Protein AF-A0A955RD53-F1 (afdb_monomer)

Foldseek 3Di:
DDPVVVQVVVQVVQVVVVAAEDEEDPDAAADPCPPCLHVVVVPDPDDHHHDYDYDHDDPVPDDPPPDPPD

Sequence (70 aa):
MTFQDVILTLERYWGERGCVLLQPHDLMMGAGTFHPATVLRTLGPGAWNCAYAQPSRRPGDARYGDNPNR

Radius of gyration: 14.65 Å; Cα contacts (8 Å, |Δi|>4): 66; chains: 1; bounding box: 32×26×40 Å

Nearest PDB structures (foldseek):
  3rgl-assembly1_B  TM=9.938E-01  e=2.872E-06  Campylobacter jejuni
  5f5w-assembly1_A  TM=9.944E-01  e=5.663E-06  Aquifex aeolicus VF5
  7lu4-assembly1_A  TM=9.878E-01  e=9.750E-06  Thermanaerothrix daxensis
  7yse-assembly1_A  TM=9.902E-01  e=1.195E-05  Escherichia coli K-12
  7lu4-assembly1_B  TM=9.921E-01  e=1.568E-05  Thermanaerothrix daxensis

Solvent-accessible surface area (backbone atoms only — not comparable to full-atom values): 4497 Å² total; per-residue (Å²): 135,54,76,66,52,53,52,56,50,53,51,50,60,39,43,78,69,66,22,50,78,48,78,55,72,96,61,94,36,68,43,57,65,73,37,60,86,39,58,58,45,72,72,48,96,59,91,79,57,67,46,66,67,51,84,54,57,56,81,93,61,68,44,94,75,77,42,99,87,70

Secondary structure (DSSP, 8-state):
--HHHHHHHHHHHHHTTTPEE-PPPSS--SSGGGSHHHHTGGGSSS---EE-------GGG--TT-STT-

Structure (mmCIF, N/CA/C/O backbone):
data_AF-A0A955RD53-F1
#
_entry.id   AF-A0A955RD53-F1
#
loop_
_atom_site.group_PDB
_atom_site.id
_atom_site.type_symbol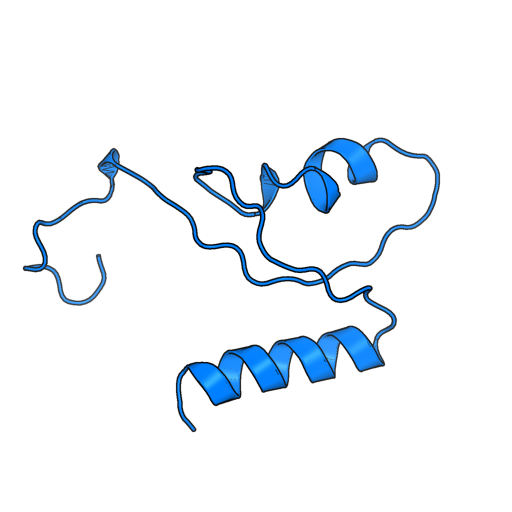
_atom_site.label_atom_id
_atom_site.label_alt_id
_atom_site.label_comp_id
_atom_site.label_asym_id
_atom_site.label_entity_id
_atom_site.label_seq_id
_atom_site.pdbx_PDB_ins_code
_atom_site.Cartn_x
_atom_site.Cartn_y
_atom_site.Cartn_z
_atom_site.occupancy
_atom_site.B_iso_or_equiv
_atom_site.auth_seq_id
_atom_site.auth_comp_id
_atom_site.auth_asym_id
_atom_site.auth_atom_id
_atom_site.pdbx_PDB_model_num
ATOM 1 N N . MET A 1 1 ? -7.478 -16.093 -13.124 1.00 87.00 1 MET A N 1
ATOM 2 C CA . MET A 1 1 ? -7.062 -15.097 -12.121 1.00 87.00 1 MET A CA 1
ATOM 3 C C . MET A 1 1 ? -6.078 -14.154 -12.786 1.00 87.00 1 MET A C 1
ATOM 5 O O . MET A 1 1 ? -5.034 -14.603 -13.241 1.00 87.00 1 MET A O 1
ATOM 9 N N . THR A 1 2 ? -6.454 -12.890 -12.919 1.00 98.44 2 THR A N 1
ATOM 10 C CA . THR A 1 2 ? -5.626 -11.788 -13.417 1.00 98.44 2 THR A CA 1
ATOM 11 C C . THR A 1 2 ? -4.870 -11.123 -12.262 1.00 98.44 2 THR A C 1
ATOM 13 O O . THR A 1 2 ? -5.159 -11.380 -11.093 1.00 98.44 2 THR A O 1
ATOM 16 N N . PHE A 1 3 ? -3.916 -10.237 -12.562 1.00 97.75 3 PHE A N 1
ATOM 17 C CA . PHE A 1 3 ? -3.246 -9.439 -11.526 1.00 97.75 3 PHE A CA 1
ATOM 18 C C . PHE A 1 3 ? -4.231 -8.530 -10.767 1.00 97.75 3 PHE A C 1
ATOM 20 O O . PHE A 1 3 ? -4.142 -8.392 -9.549 1.00 97.75 3 PHE A O 1
ATOM 27 N N . GLN A 1 4 ? -5.224 -7.980 -11.470 1.00 98.38 4 GLN A N 1
ATOM 28 C CA . GLN A 1 4 ? -6.306 -7.209 -10.860 1.00 98.38 4 GLN A CA 1
ATOM 29 C C . GLN A 1 4 ? -7.135 -8.070 -9.895 1.00 98.38 4 GLN A C 1
ATOM 31 O O . GL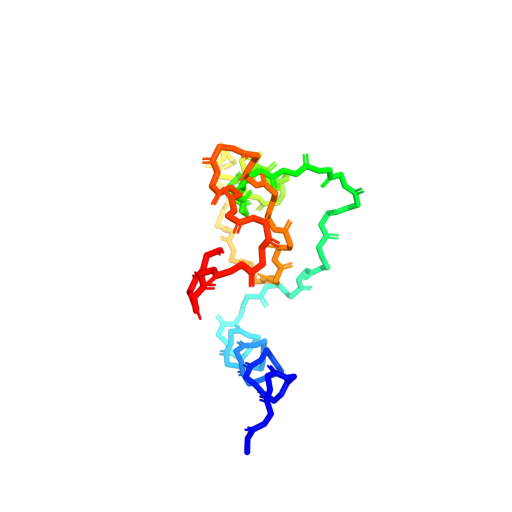N A 1 4 ? -7.444 -7.616 -8.795 1.00 98.38 4 GLN A O 1
ATOM 36 N N . ASP A 1 5 ? -7.436 -9.323 -10.256 1.00 98.50 5 ASP A N 1
ATOM 37 C CA . ASP A 1 5 ? -8.186 -10.234 -9.379 1.00 98.50 5 ASP A CA 1
ATOM 38 C C . ASP A 1 5 ? -7.443 -10.492 -8.060 1.00 98.50 5 ASP A C 1
ATOM 40 O O . ASP A 1 5 ? -8.079 -10.620 -7.012 1.00 98.50 5 ASP A O 1
ATOM 44 N N . VAL A 1 6 ? -6.105 -10.552 -8.094 1.00 98.56 6 VAL A N 1
ATOM 45 C CA . VAL A 1 6 ? -5.272 -10.713 -6.890 1.00 98.56 6 VAL A CA 1
ATOM 46 C C . VAL A 1 6 ? -5.418 -9.504 -5.968 1.00 98.56 6 VAL A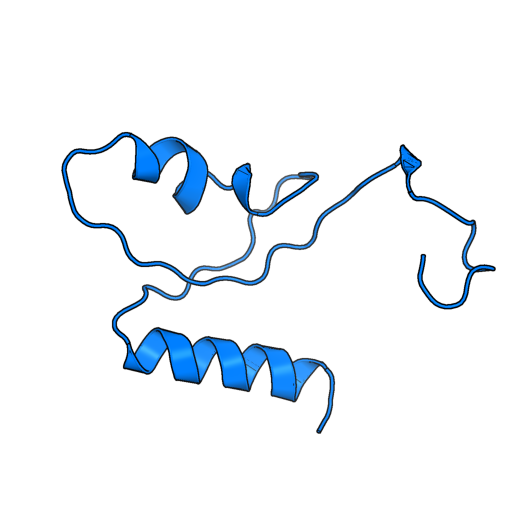 C 1
ATOM 48 O O . VAL A 1 6 ? -5.677 -9.685 -4.779 1.00 98.56 6 VAL A O 1
ATOM 51 N N . ILE A 1 7 ? -5.309 -8.284 -6.507 1.00 98.44 7 ILE A N 1
ATOM 52 C CA . ILE A 1 7 ? -5.468 -7.044 -5.728 1.00 98.44 7 ILE A CA 1
ATOM 53 C C . ILE A 1 7 ? -6.863 -6.998 -5.097 1.00 98.44 7 ILE A C 1
ATOM 55 O O . ILE A 1 7 ? -6.975 -6.897 -3.877 1.00 98.44 7 ILE A O 1
ATOM 59 N N . LEU A 1 8 ? -7.915 -7.184 -5.900 1.00 98.44 8 LEU A N 1
ATOM 60 C CA . LEU A 1 8 ? -9.305 -7.144 -5.430 1.00 98.44 8 LEU A CA 1
ATOM 61 C C . LEU A 1 8 ? -9.609 -8.237 -4.394 1.00 98.44 8 LEU A C 1
ATOM 63 O O . LEU A 1 8 ? -10.419 -8.044 -3.487 1.00 98.44 8 LEU A O 1
ATOM 67 N N . THR A 1 9 ? -8.966 -9.401 -4.508 1.00 98.62 9 THR A N 1
ATOM 68 C CA . THR A 1 9 ? -9.117 -10.487 -3.531 1.00 98.62 9 THR A CA 1
ATOM 69 C C . THR A 1 9 ? -8.457 -10.144 -2.200 1.00 98.62 9 THR A C 1
ATOM 71 O O . THR A 1 9 ? -9.055 -10.396 -1.154 1.00 98.62 9 THR A O 1
ATOM 74 N N . LEU A 1 10 ? -7.264 -9.542 -2.216 1.00 98.69 10 LEU A N 1
ATOM 75 C CA . LEU A 1 10 ? -6.576 -9.097 -1.002 1.00 98.69 10 LEU A CA 1
ATOM 76 C C . LEU A 1 10 ? -7.314 -7.942 -0.320 1.00 98.69 10 LEU A C 1
ATOM 78 O O . LEU A 1 10 ? -7.473 -7.960 0.899 1.00 98.69 10 LEU A O 1
ATOM 82 N N . GLU A 1 11 ? -7.804 -6.974 -1.094 1.00 98.62 11 GLU A N 1
ATOM 83 C CA . GLU A 1 11 ? -8.626 -5.873 -0.586 1.00 98.62 11 GLU A CA 1
ATOM 84 C C . GLU A 1 11 ? -9.884 -6.398 0.108 1.00 98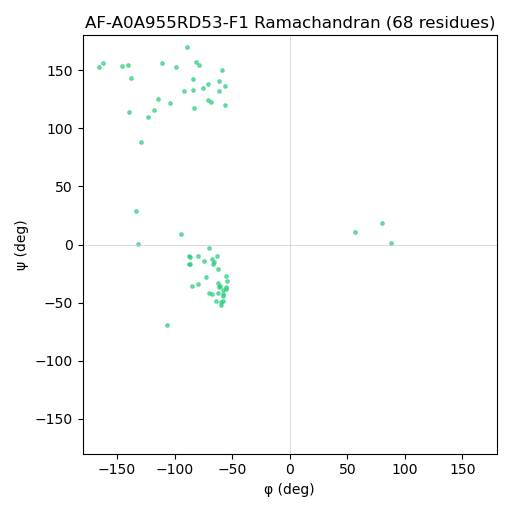.62 11 GLU A C 1
ATOM 86 O O . GLU A 1 11 ? -10.141 -6.046 1.258 1.00 98.62 11 GLU A O 1
ATOM 91 N N . ARG A 1 12 ? -10.621 -7.321 -0.525 1.00 98.62 12 ARG A N 1
ATOM 92 C CA . ARG A 1 12 ? -11.793 -7.953 0.098 1.00 98.62 12 ARG A CA 1
ATOM 93 C C . ARG A 1 12 ? -11.426 -8.703 1.381 1.00 98.62 12 ARG A C 1
ATOM 95 O O . ARG A 1 12 ? -12.043 -8.477 2.417 1.00 98.62 12 ARG A O 1
ATOM 102 N N . TYR A 1 13 ? -10.396 -9.547 1.333 1.00 98.75 13 TYR A N 1
ATOM 103 C CA . TYR A 1 13 ? -9.956 -10.356 2.473 1.00 98.75 13 TYR A CA 1
ATOM 104 C C . TYR A 1 13 ? -9.590 -9.512 3.704 1.00 98.75 13 TYR A C 1
ATOM 106 O O . TYR A 1 13 ? -9.926 -9.881 4.834 1.00 98.75 13 TYR A O 1
ATOM 114 N N . TRP A 1 14 ? -8.885 -8.393 3.503 1.00 98.81 14 TRP A N 1
ATOM 115 C CA . TRP A 1 14 ? -8.496 -7.493 4.591 1.00 98.81 14 TRP A CA 1
ATOM 116 C C . TRP A 1 14 ? -9.635 -6.570 5.022 1.00 98.81 14 TRP A C 1
ATOM 118 O O . TRP A 1 14 ? -9.775 -6.308 6.217 1.00 98.81 14 TRP A O 1
ATOM 128 N N . GLY A 1 15 ? -10.493 -6.143 4.093 1.00 98.62 15 GLY A N 1
ATOM 129 C CA . GLY A 1 15 ? -11.718 -5.408 4.411 1.00 98.62 15 GLY A CA 1
ATOM 130 C C . GLY A 1 15 ? -12.636 -6.202 5.347 1.00 98.62 15 GLY A C 1
ATOM 131 O O . GLY A 1 15 ? -13.081 -5.679 6.365 1.00 98.62 15 GLY A O 1
ATOM 132 N N . GLU A 1 16 ? -12.819 -7.501 5.088 1.00 98.69 16 GLU A N 1
ATOM 133 C CA . GLU A 1 16 ? -13.567 -8.425 5.962 1.00 98.69 16 GLU A CA 1
ATOM 134 C C . GLU A 1 16 ? -12.937 -8.594 7.358 1.00 98.69 16 GLU A C 1
ATOM 136 O O . GLU A 1 16 ? -13.617 -8.979 8.307 1.00 98.69 16 GLU A O 1
ATOM 141 N N . ARG A 1 17 ? -11.643 -8.281 7.514 1.00 98.44 17 ARG A N 1
ATOM 142 C CA . ARG A 1 17 ? -10.904 -8.320 8.792 1.00 98.44 17 ARG A CA 1
ATOM 143 C C . ARG A 1 17 ? -10.862 -6.974 9.512 1.00 98.44 17 ARG A C 1
ATOM 145 O O . ARG A 1 17 ? -10.143 -6.830 10.497 1.00 98.44 17 ARG A O 1
ATOM 152 N N . GLY A 1 18 ? -11.628 -5.994 9.037 1.00 98.00 18 GLY A N 1
ATOM 153 C CA . GLY A 1 18 ? -11.719 -4.674 9.656 1.00 98.00 18 GLY A CA 1
ATOM 154 C C . GLY A 1 18 ? -10.557 -3.743 9.310 1.00 98.00 18 GLY A C 1
ATOM 155 O O . GLY A 1 18 ? -10.343 -2.758 10.018 1.00 98.00 18 GLY A O 1
ATOM 156 N N . CYS A 1 19 ? -9.798 -4.021 8.244 1.00 98.56 19 CYS A N 1
ATOM 157 C CA . CYS A 1 19 ? -8.849 -3.051 7.709 1.00 98.56 19 CYS A CA 1
ATOM 158 C C . CYS A 1 19 ? -9.584 -1.955 6.932 1.00 98.56 19 CYS A C 1
ATOM 160 O O . CYS A 1 19 ? -10.412 -2.236 6.067 1.00 98.56 19 CYS A O 1
ATOM 162 N N . VAL A 1 20 ? -9.205 -0.700 7.166 1.00 98.06 20 VAL A N 1
ATOM 163 C CA . VAL A 1 20 ? -9.574 0.404 6.275 1.00 98.06 20 VAL A CA 1
ATOM 164 C C . VAL A 1 20 ? -8.831 0.227 4.949 1.00 98.06 20 VAL A C 1
ATOM 166 O O . VAL A 1 20 ? -7.600 0.155 4.937 1.00 98.06 20 VAL A O 1
ATOM 169 N N . LEU A 1 21 ? -9.570 0.155 3.841 1.00 98.44 21 LEU A N 1
ATOM 170 C CA . LEU A 1 21 ? -8.997 0.067 2.498 1.00 98.44 21 LEU A CA 1
ATOM 171 C C . LEU A 1 21 ? -8.639 1.465 1.999 1.00 98.44 21 LEU A C 1
ATOM 173 O O . LEU A 1 21 ? -9.511 2.326 1.878 1.00 98.44 21 LEU A O 1
ATOM 177 N N . LEU A 1 22 ? -7.354 1.699 1.745 1.00 98.12 22 LEU A N 1
ATOM 178 C CA . LEU A 1 22 ? -6.840 3.000 1.323 1.00 98.12 22 LEU A CA 1
ATOM 179 C C . LEU A 1 22 ? -6.372 2.968 -0.127 1.00 98.12 22 LEU A C 1
ATOM 181 O O . LEU A 1 22 ? -6.010 1.925 -0.668 1.00 98.12 22 LEU A O 1
ATOM 185 N N . GLN A 1 23 ? -6.366 4.147 -0.737 1.00 97.69 23 GLN A N 1
ATOM 186 C CA . GLN A 1 23 ? -5.784 4.349 -2.056 1.00 97.69 23 GLN A CA 1
ATOM 187 C C . GLN A 1 23 ? -4.261 4.516 -1.954 1.00 97.69 23 GLN A C 1
ATOM 189 O O . GLN A 1 23 ? -3.766 4.911 -0.895 1.00 97.69 23 GLN A O 1
ATOM 194 N N . PRO A 1 24 ? -3.516 4.246 -3.039 1.00 97.44 24 PRO A N 1
ATOM 195 C CA . PRO A 1 24 ? -2.095 4.548 -3.089 1.00 97.44 24 PRO A CA 1
ATOM 196 C C . PRO A 1 24 ? -1.817 6.036 -2.865 1.00 97.44 24 PRO A C 1
ATOM 198 O O . PRO A 1 24 ? -2.595 6.893 -3.289 1.00 97.44 24 PRO A O 1
ATOM 201 N N . HIS A 1 25 ? -0.657 6.349 -2.292 1.00 96.50 25 HIS A N 1
ATOM 202 C CA . HIS A 1 25 ? -0.193 7.730 -2.242 1.00 96.50 25 HIS A CA 1
ATOM 203 C C . HIS A 1 25 ? 0.229 8.202 -3.635 1.00 96.50 25 HIS A C 1
ATOM 205 O O . HIS A 1 25 ? 0.935 7.493 -4.356 1.00 96.50 25 HIS A O 1
ATOM 211 N N . ASP A 1 26 ? -0.139 9.433 -3.970 1.00 95.38 26 ASP A N 1
ATOM 212 C CA . ASP A 1 26 ? 0.231 10.151 -5.195 1.00 95.38 26 ASP A CA 1
ATOM 213 C C . ASP A 1 26 ? 1.712 10.584 -5.280 1.00 95.38 26 ASP A C 1
ATOM 215 O O . ASP A 1 26 ? 2.148 11.090 -6.314 1.00 95.38 26 ASP A O 1
ATOM 219 N N . LEU A 1 27 ? 2.517 10.344 -4.239 1.00 95.81 27 LEU A N 1
ATOM 220 C CA . LEU A 1 27 ? 3.951 10.644 -4.224 1.00 95.81 27 LEU A CA 1
ATOM 221 C C . LEU A 1 27 ? 4.815 9.411 -4.525 1.00 95.81 27 LEU A C 1
ATOM 223 O O . LEU A 1 27 ? 4.457 8.268 -4.242 1.00 95.81 27 LEU A O 1
ATOM 227 N N . MET A 1 28 ? 6.008 9.645 -5.082 1.00 94.56 28 MET A N 1
ATOM 228 C CA . MET A 1 28 ? 6.990 8.583 -5.321 1.00 94.56 28 MET A CA 1
ATOM 229 C C . MET A 1 28 ? 7.589 8.089 -4.001 1.00 94.56 28 MET A C 1
ATOM 231 O O . MET A 1 28 ? 8.186 8.864 -3.259 1.00 94.56 28 MET A O 1
ATOM 235 N N . MET A 1 29 ? 7.498 6.785 -3.740 1.00 96.56 29 MET A N 1
ATOM 236 C CA . MET A 1 29 ? 8.079 6.160 -2.548 1.00 96.56 29 MET A CA 1
ATOM 237 C C . MET A 1 29 ? 8.589 4.748 -2.852 1.00 96.56 29 MET A C 1
ATOM 239 O O . MET A 1 29 ? 8.116 4.094 -3.778 1.00 96.56 29 MET A O 1
ATOM 243 N N . GLY A 1 30 ? 9.583 4.281 -2.089 1.00 97.56 30 GLY A N 1
ATOM 244 C CA . GLY A 1 30 ? 10.246 2.987 -2.323 1.00 97.56 30 GLY A CA 1
ATOM 245 C C . GLY A 1 30 ? 9.568 1.777 -1.675 1.00 97.56 30 GLY A C 1
ATOM 246 O O . GLY A 1 30 ? 9.940 0.634 -1.961 1.00 97.56 30 GLY A O 1
ATOM 247 N N . ALA A 1 31 ? 8.600 2.014 -0.791 1.00 98.38 31 ALA A N 1
ATOM 248 C CA . ALA A 1 31 ? 7.828 0.993 -0.094 1.00 98.38 31 ALA A CA 1
ATOM 249 C C . ALA A 1 31 ? 6.543 1.600 0.489 1.00 98.38 31 ALA A C 1
ATOM 251 O O . ALA A 1 31 ? 6.523 2.786 0.823 1.00 98.38 31 ALA A O 1
ATOM 252 N N . GLY A 1 32 ? 5.524 0.762 0.716 1.00 97.75 32 GLY A N 1
ATOM 253 C CA . GLY A 1 32 ? 4.313 1.137 1.461 1.00 97.75 32 GLY A CA 1
ATOM 254 C C . GLY A 1 32 ? 4.600 1.695 2.857 1.00 97.75 32 GLY A C 1
ATOM 255 O O . GLY A 1 32 ? 3.879 2.561 3.326 1.00 97.75 32 GLY A O 1
ATOM 256 N N . THR A 1 33 ? 5.717 1.316 3.484 1.00 98.06 33 THR A N 1
ATOM 257 C CA . THR A 1 33 ? 6.123 1.834 4.799 1.00 98.06 33 THR A CA 1
ATOM 258 C C . THR A 1 33 ? 6.202 3.364 4.858 1.00 98.06 33 THR A C 1
ATOM 260 O O . THR A 1 33 ? 5.921 3.934 5.906 1.00 98.06 33 THR A O 1
ATOM 263 N N . PHE A 1 34 ? 6.534 4.039 3.750 1.00 97.62 34 PHE A N 1
ATOM 264 C CA . PHE A 1 34 ? 6.601 5.506 3.680 1.00 97.62 34 PHE A CA 1
ATOM 265 C C . PHE A 1 34 ? 5.233 6.187 3.530 1.00 97.62 34 PHE A C 1
ATOM 267 O O . PHE A 1 34 ? 5.145 7.408 3.649 1.00 97.62 34 PHE A O 1
ATOM 274 N N . HIS A 1 35 ? 4.166 5.426 3.283 1.00 97.94 35 HIS A N 1
ATOM 275 C CA . HIS A 1 35 ? 2.812 5.955 3.225 1.00 97.94 35 HIS A CA 1
ATOM 276 C C . HIS A 1 35 ? 2.443 6.563 4.597 1.00 97.94 35 HIS A C 1
ATOM 278 O O . HIS A 1 35 ? 2.633 5.892 5.615 1.00 97.94 35 HIS A O 1
ATOM 284 N N . PRO A 1 36 ? 1.879 7.785 4.685 1.00 96.62 36 PRO A N 1
ATOM 285 C CA . PRO A 1 36 ? 1.490 8.423 5.946 1.00 96.62 36 PRO A CA 1
ATOM 286 C C . PRO A 1 36 ? 0.549 7.565 6.790 1.00 96.62 36 PRO A C 1
ATOM 288 O O . PRO A 1 36 ? 0.685 7.495 8.010 1.00 96.62 36 PRO A O 1
ATOM 291 N N . ALA A 1 37 ? -0.360 6.840 6.129 1.00 96.88 37 ALA A N 1
ATOM 292 C CA . ALA A 1 37 ? -1.226 5.859 6.784 1.00 96.88 37 ALA A CA 1
ATOM 293 C C . ALA A 1 37 ? -0.480 4.677 7.429 1.00 96.88 37 ALA A C 1
ATOM 295 O O . ALA A 1 37 ? -1.094 3.924 8.171 1.00 96.88 37 ALA A O 1
ATOM 296 N N . THR A 1 38 ? 0.817 4.512 7.185 1.00 97.38 38 THR A N 1
ATOM 297 C CA . THR A 1 38 ? 1.685 3.600 7.929 1.00 97.38 38 THR A CA 1
ATOM 298 C C . THR A 1 38 ? 2.608 4.387 8.845 1.00 97.38 38 THR A C 1
ATOM 300 O O . THR A 1 38 ? 2.366 4.366 10.046 1.00 97.38 38 THR A O 1
ATOM 303 N N . VAL A 1 39 ? 3.585 5.141 8.324 1.00 97.12 39 VAL 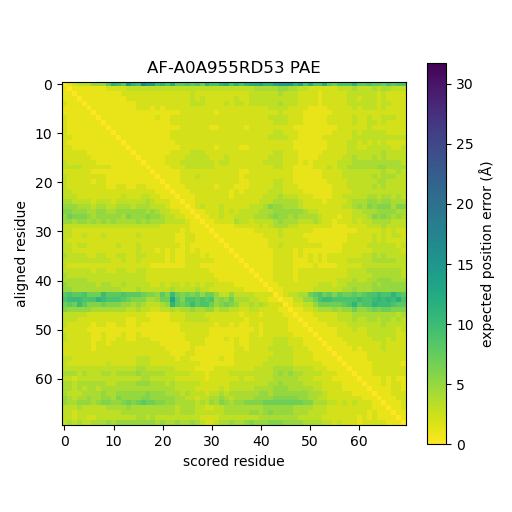A N 1
ATOM 304 C CA . VAL A 1 39 ? 4.637 5.760 9.158 1.00 97.12 39 VAL A CA 1
ATOM 305 C C . VAL A 1 39 ? 4.099 6.684 10.255 1.00 97.12 39 VAL A C 1
ATOM 307 O O . VAL A 1 39 ? 4.614 6.668 11.368 1.00 97.12 39 VAL A O 1
ATOM 310 N N . LEU A 1 40 ? 3.053 7.471 9.983 1.00 96.62 40 LEU A N 1
ATOM 311 C CA . LEU A 1 40 ? 2.499 8.386 10.987 1.00 96.62 40 LEU A CA 1
ATOM 312 C C . LEU A 1 40 ? 1.498 7.680 11.902 1.00 96.62 40 LEU A C 1
ATOM 314 O O . LEU A 1 40 ? 1.426 7.974 13.093 1.00 96.62 40 LEU A O 1
ATOM 318 N N . ARG A 1 41 ? 0.716 6.738 11.363 1.00 96.00 41 ARG A N 1
ATOM 319 C CA . ARG A 1 41 ? -0.322 6.040 12.135 1.00 96.00 41 ARG A CA 1
ATOM 320 C C . ARG A 1 41 ? 0.254 5.039 13.129 1.00 96.00 41 ARG A C 1
ATOM 322 O O . ARG A 1 41 ? -0.349 4.854 14.179 1.00 96.00 41 ARG A O 1
ATOM 329 N N . THR A 1 42 ? 1.427 4.469 12.858 1.00 96.12 42 THR A N 1
ATOM 330 C CA . THR A 1 42 ? 2.128 3.581 13.800 1.00 96.12 42 THR A CA 1
ATOM 331 C C . THR A 1 42 ? 2.616 4.287 15.065 1.00 96.12 42 THR A C 1
ATOM 333 O O . THR A 1 42 ? 2.937 3.616 16.037 1.00 96.12 42 THR A O 1
ATOM 336 N N . LEU A 1 43 ? 2.691 5.622 15.069 1.00 96.50 43 LEU A N 1
ATOM 337 C CA . LEU A 1 43 ? 3.148 6.409 16.222 1.00 96.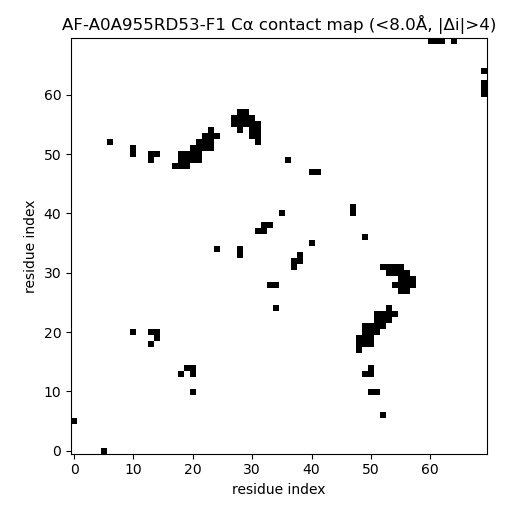50 43 LEU A CA 1
ATOM 338 C C . LEU A 1 43 ? 2.021 6.728 17.216 1.00 96.50 43 LEU A C 1
ATOM 340 O O . LEU A 1 43 ? 2.290 7.153 18.338 1.00 96.50 43 LEU A O 1
ATOM 344 N N . GLY A 1 44 ? 0.760 6.584 16.800 1.00 92.69 44 GLY A N 1
ATOM 345 C CA . GLY A 1 44 ? -0.394 6.903 17.635 1.00 92.69 44 GLY A CA 1
ATOM 346 C C . GLY A 1 44 ? -0.705 5.803 18.660 1.00 92.69 44 GLY A C 1
ATOM 347 O O . GLY A 1 44 ? -0.425 4.635 18.409 1.00 92.69 44 GLY A O 1
ATOM 348 N N . PRO A 1 45 ? -1.351 6.140 19.792 1.00 92.50 45 PRO A N 1
ATOM 349 C CA . PRO A 1 45 ? -1.734 5.159 20.813 1.00 92.50 45 PRO A CA 1
ATOM 350 C C . P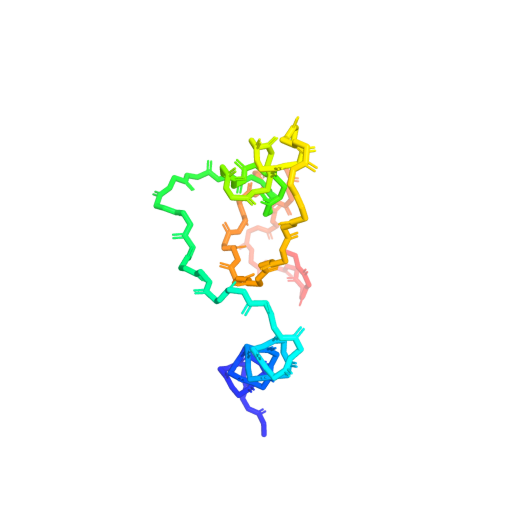RO A 1 45 ? -2.932 4.285 20.402 1.00 92.50 45 PRO A C 1
ATOM 352 O O . PRO A 1 45 ? -3.235 3.294 21.060 1.00 92.50 45 PRO A O 1
ATOM 355 N N . GLY A 1 46 ? -3.657 4.676 19.350 1.00 93.69 46 GLY A N 1
ATOM 356 C CA . GLY A 1 46 ? -4.849 3.977 18.883 1.00 93.69 46 GLY A CA 1
ATOM 357 C C . GLY A 1 46 ? -4.511 2.806 17.969 1.00 93.69 46 GLY A C 1
ATOM 358 O O . GLY A 1 46 ? -3.636 2.913 17.111 1.00 93.69 46 GLY A O 1
ATOM 359 N N . ALA A 1 47 ? -5.267 1.715 18.106 1.00 94.56 47 ALA A N 1
ATOM 360 C CA . ALA A 1 47 ? -5.210 0.614 17.156 1.00 94.56 47 ALA A CA 1
ATOM 361 C C . ALA A 1 47 ? -5.492 1.124 15.733 1.00 94.56 47 ALA A C 1
ATOM 363 O O . ALA A 1 47 ? -6.408 1.922 15.504 1.00 94.56 47 ALA A O 1
ATOM 364 N N . TRP A 1 48 ? -4.697 0.659 14.775 1.00 97.12 48 TRP A N 1
ATOM 365 C CA . TRP A 1 48 ? -4.808 1.067 13.385 1.00 97.12 48 TRP A CA 1
ATOM 366 C C . TRP A 1 48 ? -4.607 -0.126 12.456 1.00 97.12 48 TRP A C 1
ATOM 368 O O . TRP A 1 48 ? -3.513 -0.675 12.365 1.00 97.12 48 TRP 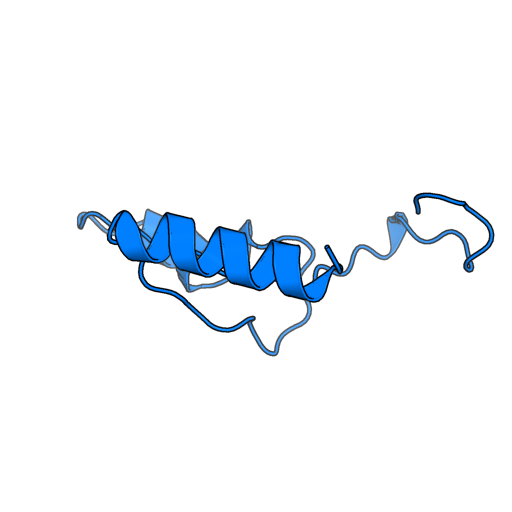A O 1
ATOM 378 N N . ASN A 1 49 ? -5.677 -0.491 11.751 1.00 97.56 49 ASN A N 1
ATOM 379 C CA . ASN A 1 49 ? -5.689 -1.573 10.776 1.00 97.56 49 ASN A CA 1
ATOM 380 C C . ASN A 1 49 ? -6.026 -0.982 9.406 1.00 97.56 49 ASN A C 1
ATOM 382 O O . ASN A 1 49 ? -7.129 -0.474 9.201 1.00 97.56 49 ASN A O 1
ATOM 386 N N . CYS A 1 50 ? -5.098 -1.053 8.457 1.00 98.00 50 CYS A N 1
ATOM 387 C CA . CYS A 1 50 ? -5.321 -0.602 7.086 1.00 98.00 50 CYS A CA 1
ATOM 388 C C . CYS A 1 50 ? -4.678 -1.554 6.077 1.00 98.00 50 CYS A C 1
ATOM 390 O O . CYS A 1 50 ? -3.689 -2.215 6.392 1.00 98.00 50 CYS A O 1
ATOM 392 N N . ALA A 1 51 ? -5.212 -1.580 4.859 1.00 98.62 51 ALA A N 1
ATOM 393 C CA . ALA A 1 51 ? -4.649 -2.310 3.728 1.00 98.62 51 ALA A CA 1
ATOM 394 C C . ALA A 1 51 ? -4.739 -1.452 2.462 1.00 98.62 51 ALA A C 1
ATOM 396 O O . ALA A 1 51 ? -5.693 -0.694 2.291 1.00 98.62 51 ALA A O 1
ATOM 397 N N . TYR A 1 52 ? -3.726 -1.537 1.603 1.00 98.38 52 TYR A N 1
ATOM 398 C CA . TYR A 1 52 ? -3.649 -0.774 0.359 1.00 98.38 52 TYR A CA 1
ATOM 399 C C . TYR A 1 52 ? -2.571 -1.348 -0.562 1.00 98.38 52 TYR A C 1
ATOM 401 O O . TYR A 1 52 ? -1.580 -1.922 -0.102 1.00 98.38 52 TYR A O 1
ATOM 409 N N . ALA A 1 53 ? -2.741 -1.156 -1.869 1.00 98.12 53 ALA A N 1
ATOM 410 C CA . ALA A 1 53 ? -1.665 -1.337 -2.834 1.00 98.12 53 ALA A CA 1
ATOM 411 C C . ALA A 1 53 ? -0.825 -0.051 -2.908 1.00 98.12 53 ALA A C 1
ATOM 413 O O . ALA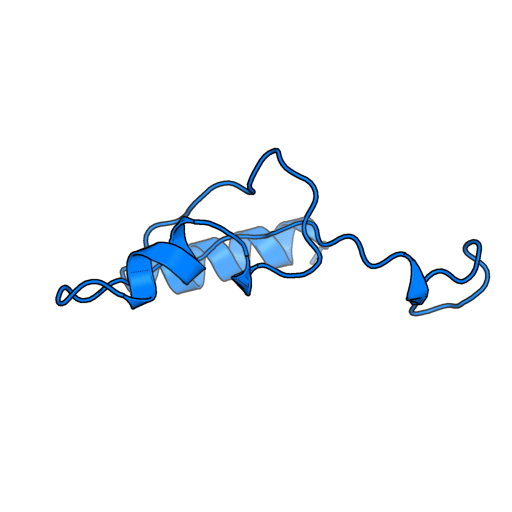 A 1 53 ? -1.375 1.038 -3.034 1.00 98.12 53 ALA A O 1
ATOM 414 N N . GLN A 1 54 ? 0.507 -0.156 -2.859 1.00 98.06 54 GLN A N 1
ATOM 415 C CA . GLN A 1 54 ? 1.403 0.990 -3.060 1.00 98.06 54 GLN A CA 1
ATOM 416 C C . GLN A 1 54 ? 2.383 0.712 -4.206 1.00 98.06 54 GLN A C 1
ATOM 418 O O . GLN A 1 54 ? 3.320 -0.080 -4.032 1.00 98.06 54 GLN A O 1
ATOM 423 N N . PRO A 1 55 ? 2.243 1.398 -5.356 1.00 97.94 55 PRO A N 1
ATOM 424 C CA . PRO A 1 55 ? 3.276 1.433 -6.378 1.00 97.94 55 PRO A CA 1
ATOM 425 C C . PRO A 1 55 ? 4.579 1.949 -5.766 1.00 97.94 55 PRO A C 1
ATOM 427 O O . PRO A 1 55 ? 4.634 3.053 -5.219 1.00 97.94 55 PRO A O 1
ATOM 430 N N . SER A 1 56 ? 5.620 1.121 -5.825 1.00 98.06 56 SER A N 1
ATOM 431 C CA . SER A 1 56 ? 6.899 1.381 -5.168 1.00 98.06 56 SER A CA 1
ATOM 432 C C . SER A 1 56 ? 7.997 1.562 -6.212 1.00 98.06 56 SER A C 1
ATOM 434 O O . SER A 1 56 ? 8.193 0.697 -7.061 1.00 98.06 56 SER A O 1
ATOM 436 N N . ARG A 1 57 ? 8.721 2.683 -6.158 1.00 97.94 57 ARG A N 1
ATOM 437 C CA . ARG A 1 57 ? 9.814 3.004 -7.088 1.00 97.94 57 ARG A CA 1
ATOM 438 C C . ARG A 1 57 ? 11.163 2.805 -6.410 1.00 97.94 57 ARG A C 1
ATOM 440 O O . ARG A 1 57 ? 11.449 3.445 -5.401 1.00 97.94 57 ARG A O 1
ATOM 447 N N . ARG A 1 58 ? 12.010 1.948 -6.982 1.00 98.06 58 ARG A N 1
ATOM 448 C CA . ARG A 1 58 ? 13.348 1.631 -6.458 1.00 98.06 58 ARG A CA 1
ATOM 449 C C . ARG A 1 58 ? 14.394 1.786 -7.565 1.00 98.06 58 ARG A C 1
ATOM 451 O O . ARG A 1 58 ? 14.680 0.818 -8.258 1.00 98.06 58 ARG A O 1
ATOM 458 N N . PRO A 1 59 ? 14.967 2.985 -7.767 1.00 97.56 59 PRO A N 1
ATOM 459 C CA . PRO A 1 59 ? 15.881 3.235 -8.887 1.00 97.56 59 PRO A CA 1
ATOM 460 C C . PRO A 1 59 ? 17.077 2.273 -8.962 1.00 97.56 59 PRO A C 1
ATOM 462 O O . PRO A 1 59 ? 17.426 1.821 -10.047 1.00 97.56 59 PRO A O 1
ATOM 465 N N . GLY A 1 60 ? 17.657 1.889 -7.817 1.00 97.81 60 GLY A N 1
ATOM 466 C CA . GLY A 1 60 ? 18.769 0.924 -7.765 1.00 97.81 60 GLY A CA 1
ATOM 467 C C . GLY A 1 60 ? 18.404 -0.499 -8.216 1.00 97.81 60 GLY A C 1
ATOM 468 O O . GLY A 1 60 ? 19.284 -1.310 -8.513 1.00 97.81 60 GLY A O 1
ATOM 469 N N . ASP A 1 61 ? 17.109 -0.802 -8.315 1.00 98.00 61 ASP A N 1
ATOM 470 C CA . ASP A 1 61 ? 16.618 -2.110 -8.724 1.00 98.00 61 ASP A CA 1
ATOM 471 C C . ASP A 1 61 ? 16.486 -2.252 -10.250 1.00 98.00 61 ASP A C 1
ATOM 473 O O . ASP A 1 61 ? 16.327 -3.375 -10.702 1.00 98.00 61 ASP A O 1
ATOM 477 N N . ALA A 1 62 ? 16.620 -1.186 -11.049 1.00 96.62 62 ALA A N 1
ATOM 478 C CA . ALA A 1 62 ? 16.330 -1.201 -12.489 1.00 96.62 62 ALA A CA 1
ATOM 479 C C . ALA A 1 62 ? 17.202 -2.175 -13.309 1.00 96.62 62 ALA A C 1
ATOM 481 O O . ALA A 1 62 ? 18.412 -2.282 -13.089 1.00 96.62 62 ALA A O 1
ATOM 482 N N . ARG A 1 63 ? 16.604 -2.858 -14.296 1.00 97.81 63 ARG A N 1
ATOM 483 C CA . ARG A 1 63 ? 17.297 -3.778 -15.227 1.00 97.81 63 ARG A CA 1
ATOM 484 C C . ARG A 1 63 ? 16.910 -3.567 -16.693 1.00 97.81 63 ARG A C 1
ATOM 486 O O . ARG A 1 63 ? 16.925 -4.512 -17.470 1.00 97.81 63 ARG A O 1
ATOM 493 N N . TYR A 1 64 ? 16.529 -2.341 -17.054 1.00 96.75 64 TYR A N 1
ATOM 494 C CA . TYR A 1 64 ? 16.174 -1.940 -18.427 1.00 96.75 64 TYR A CA 1
ATOM 495 C C . TYR A 1 64 ? 15.040 -2.748 -19.095 1.00 96.75 64 TYR A C 1
ATOM 497 O O . TYR A 1 64 ? 14.782 -2.559 -20.276 1.00 96.75 64 TYR A O 1
ATOM 505 N N . GLY A 1 65 ? 14.318 -3.589 -18.344 1.00 96.56 65 GLY A N 1
ATOM 506 C CA . GLY A 1 65 ? 13.279 -4.480 -18.872 1.00 96.56 65 GLY A CA 1
ATOM 507 C C . GLY A 1 65 ? 13.790 -5.847 -19.342 1.00 96.56 65 GLY A C 1
ATOM 508 O O . GLY A 1 65 ? 12.984 -6.664 -19.773 1.00 96.56 65 GLY A O 1
ATOM 509 N N . ASP A 1 66 ? 15.093 -6.121 -19.217 1.00 97.50 66 ASP A N 1
ATOM 510 C CA . ASP A 1 66 ? 15.710 -7.368 -19.690 1.00 97.50 66 ASP A CA 1
ATOM 511 C C . ASP A 1 66 ? 15.661 -8.501 -18.654 1.00 97.50 66 ASP A C 1
ATOM 513 O O . ASP A 1 66 ? 15.890 -9.668 -18.976 1.00 97.50 66 ASP A O 1
ATOM 517 N N . ASN A 1 67 ? 15.402 -8.183 -17.382 1.00 98.06 67 ASN A N 1
ATOM 518 C CA . ASN A 1 67 ? 15.334 -9.188 -16.330 1.00 98.06 67 ASN A CA 1
ATOM 519 C C . ASN A 1 67 ? 13.890 -9.695 -16.156 1.00 98.06 67 ASN A C 1
ATOM 521 O O . ASN A 1 67 ? 12.971 -8.894 -16.006 1.00 98.06 67 ASN A O 1
ATOM 525 N N . PRO A 1 68 ? 13.670 -11.021 -16.092 1.00 97.12 68 PRO A N 1
ATOM 526 C CA . PRO A 1 68 ? 12.324 -11.594 -16.019 1.00 97.12 68 PRO A CA 1
ATOM 527 C C . PRO A 1 68 ? 11.578 -11.291 -14.710 1.00 97.12 68 PRO A C 1
ATOM 529 O O . PRO A 1 68 ? 10.382 -11.549 -14.625 1.00 97.12 68 PRO A O 1
ATOM 532 N N . ASN A 1 69 ? 12.266 -10.779 -13.684 1.00 96.94 69 ASN A N 1
ATOM 533 C CA . ASN A 1 69 ? 11.715 -10.554 -12.348 1.00 96.94 69 ASN A CA 1
ATOM 534 C C . ASN A 1 69 ? 12.014 -9.156 -11.780 1.00 96.94 69 ASN A C 1
ATOM 536 O O . ASN A 1 69 ? 11.681 -8.904 -10.618 1.00 96.94 69 ASN A O 1
ATOM 540 N N . ARG A 1 70 ? 12.713 -8.283 -12.516 1.00 93.56 70 ARG A N 1
ATOM 541 C CA . ARG A 1 70 ? 13.277 -7.054 -11.947 1.00 93.56 70 ARG A CA 1
ATOM 542 C C . ARG A 1 70 ? 13.415 -5.914 -12.949 1.00 93.56 70 ARG A C 1
ATOM 544 O O . ARG A 1 70 ? 13.849 -6.174 -14.084 1.00 93.56 70 ARG A O 1
#

pLDDT: mean 97.21, std 1.87, range [87.0, 98.81]

Mean predicted aligned error: 2.61 Å